Protein AF-A0A9N7Y7D2-F1 (afdb_monomer)

Secondary structure (DSSP, 8-state):
--------------------------------TT----EEPSSTT---EE-S---TTS----HHHHHHHHHHHHHHHHHHHHHHTT-S---------------------------HHHHHHHHHHHHHHH-HHHHHHHHHHHHHHHHHHHHHHHHT----

Radius of gyration: 38.46 Å; Cα contacts (8 Å, |Δi|>4): 40; chains: 1; bounding box: 63×84×122 Å

Solvent-accessible surface area (backbone atoms only — not comparable to full-atom values): 10953 Å² total; per-residue (Å²): 14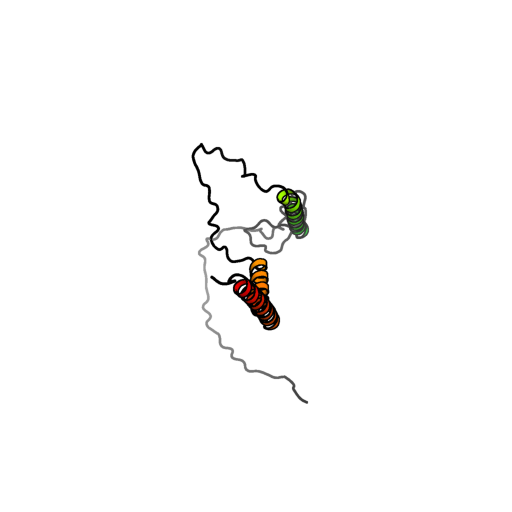1,86,86,85,90,86,92,79,92,86,89,84,88,85,85,87,85,89,79,88,82,86,84,85,87,88,81,80,87,72,84,65,88,70,78,76,57,59,47,51,23,75,49,90,95,48,86,56,62,43,63,70,94,62,68,85,92,56,88,49,62,44,71,66,58,49,50,47,54,52,51,50,52,51,52,46,52,54,50,49,48,65,63,52,75,76,51,86,83,73,81,80,89,82,73,97,75,80,90,83,83,89,79,94,71,91,80,68,82,64,89,62,80,72,50,74,68,54,49,52,51,50,50,52,53,52,49,50,69,66,30,67,67,50,43,52,52,54,51,51,54,49,51,54,52,52,52,54,50,51,56,53,59,62,68,72,64,74,77,133

Foldseek 3Di:
DDDDDDDDDDDDDDDDDDDDDDDDDDDPPPPPPDPCPFQFAPDPPGRDTHSPPDDPPDRDHDPVVVVVVVVVVVVVVVVCCVVVVPDPDDDPPDDDDDDDDDDDDPPDPDPDPDDPVRVVVVVVVVCCVPDPVNVVVVVVVVVVVVVVVVVVVVVPQDDD

Structure (mmCIF, N/CA/C/O backbone):
data_AF-A0A9N7Y7D2-F1
#
_entry.id   AF-A0A9N7Y7D2-F1
#
loop_
_atom_site.group_PDB
_atom_site.id
_atom_site.type_symbol
_atom_site.label_atom_id
_atom_site.label_alt_id
_atom_site.label_comp_id
_atom_site.label_asym_id
_atom_site.label_entity_id
_atom_site.label_seq_id
_atom_site.pdbx_PDB_ins_code
_atom_site.Cartn_x
_atom_site.Cartn_y
_atom_site.Cartn_z
_atom_site.occupancy
_atom_site.B_iso_or_equiv
_atom_site.auth_seq_id
_atom_site.auth_comp_id
_atom_site.auth_asym_id
_atom_site.auth_atom_id
_atom_site.pdbx_PDB_model_num
ATOM 1 N N . MET A 1 1 ? -9.596 -42.417 -19.873 1.00 46.28 1 MET A N 1
ATOM 2 C CA . MET A 1 1 ? -9.225 -43.278 -21.006 1.00 46.28 1 MET A CA 1
ATOM 3 C C . MET A 1 1 ? -10.391 -43.145 -21.967 1.00 46.28 1 MET A C 1
ATOM 5 O O . MET A 1 1 ? -11.446 -43.664 -21.639 1.00 46.28 1 MET A O 1
ATOM 9 N N . ASP A 1 2 ? -10.385 -42.270 -22.968 1.00 38.31 2 ASP A N 1
ATOM 10 C CA . ASP A 1 2 ? -9.293 -41.802 -23.835 1.00 38.31 2 ASP A CA 1
ATOM 11 C C . ASP A 1 2 ? -9.636 -40.430 -24.450 1.00 38.31 2 ASP A C 1
ATOM 13 O O . ASP A 1 2 ? -10.811 -40.103 -24.599 1.00 38.31 2 ASP A O 1
ATOM 17 N N . ASP A 1 3 ? -8.601 -39.680 -24.823 1.00 48.44 3 ASP A N 1
ATOM 18 C CA . ASP A 1 3 ? -8.616 -38.628 -25.849 1.00 48.44 3 ASP A CA 1
ATOM 19 C C . ASP A 1 3 ? -7.476 -38.983 -26.820 1.00 48.44 3 ASP A C 1
ATOM 21 O O . ASP A 1 3 ? -6.417 -39.411 -26.332 1.00 48.44 3 ASP A O 1
ATOM 25 N N . PRO A 1 4 ? -7.698 -38.958 -28.148 1.00 58.59 4 PRO A N 1
ATOM 26 C CA . PRO A 1 4 ? -6.741 -38.222 -28.984 1.00 58.59 4 PRO A CA 1
ATOM 27 C C . PRO A 1 4 ? -7.300 -37.568 -30.273 1.00 58.59 4 PRO A C 1
ATOM 29 O O . PRO A 1 4 ? -8.165 -38.110 -30.958 1.00 58.59 4 PRO A O 1
ATOM 32 N N . ASP A 1 5 ? -6.678 -36.424 -30.576 1.00 43.78 5 ASP A N 1
ATOM 33 C CA . ASP A 1 5 ? -6.444 -35.673 -31.825 1.00 43.78 5 ASP A CA 1
ATOM 34 C C . ASP A 1 5 ? -6.537 -36.380 -33.206 1.00 43.78 5 ASP A C 1
ATOM 36 O O . ASP A 1 5 ? -6.206 -37.555 -33.347 1.00 43.78 5 ASP A O 1
ATOM 40 N N . GLU A 1 6 ? -6.793 -35.526 -34.219 1.00 50.72 6 GLU A N 1
ATOM 41 C CA . GLU A 1 6 ? -6.206 -35.462 -35.585 1.00 50.72 6 GLU A CA 1
ATOM 42 C C . GLU A 1 6 ? -7.175 -35.569 -36.797 1.00 50.72 6 GLU A C 1
ATOM 44 O O . GLU A 1 6 ? -8.133 -36.325 -36.76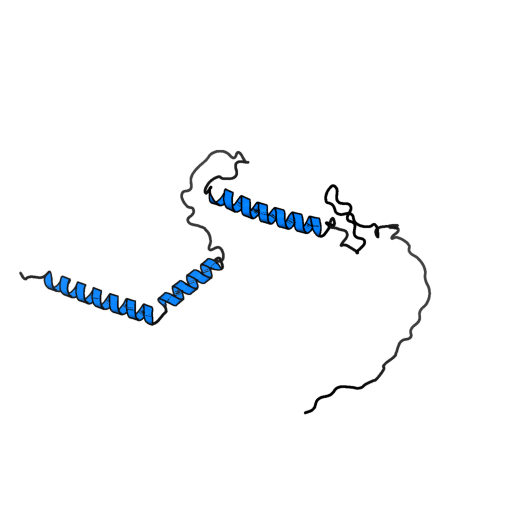9 1.00 50.72 6 GLU A O 1
ATOM 49 N N . GLU A 1 7 ? -6.848 -34.799 -37.858 1.00 43.88 7 GLU A N 1
ATOM 50 C CA . GLU A 1 7 ? -7.289 -34.829 -39.281 1.00 43.88 7 GLU A CA 1
ATOM 51 C C . GLU A 1 7 ? -8.599 -34.108 -39.714 1.00 43.88 7 GLU A C 1
ATOM 53 O O . GLU A 1 7 ? -9.612 -34.167 -39.034 1.00 43.88 7 GLU A O 1
ATOM 58 N N . SER A 1 8 ? -8.764 -33.450 -40.873 1.00 40.53 8 SER A N 1
ATOM 59 C CA . SER A 1 8 ? -7.927 -32.828 -41.919 1.00 40.53 8 SER A CA 1
ATOM 60 C C . SER A 1 8 ? -8.881 -32.230 -42.986 1.00 40.53 8 SER A C 1
ATOM 62 O O . SER A 1 8 ? -9.962 -32.768 -43.195 1.00 40.53 8 SER A O 1
ATOM 64 N N . ASP A 1 9 ? -8.407 -31.200 -43.705 1.00 44.78 9 ASP A N 1
ATOM 65 C CA . ASP A 1 9 ? -8.753 -30.815 -45.096 1.00 44.78 9 ASP A CA 1
ATOM 66 C C . ASP A 1 9 ? -10.119 -30.150 -45.395 1.00 44.78 9 ASP A C 1
ATOM 68 O O . ASP A 1 9 ? -11.149 -30.678 -45.007 1.00 44.78 9 ASP A O 1
ATOM 72 N N . MET A 1 10 ? -10.117 -28.986 -46.078 1.00 55.09 10 MET A N 1
ATOM 73 C CA . MET A 1 10 ? -10.786 -28.697 -47.373 1.00 55.09 10 MET A CA 1
ATOM 74 C C . MET A 1 10 ? -10.426 -27.270 -47.835 1.00 55.09 10 MET A C 1
ATOM 76 O O . MET A 1 10 ? -10.687 -26.271 -47.165 1.00 55.09 10 MET A O 1
ATOM 80 N N . LEU A 1 11 ? -9.812 -27.211 -49.010 1.00 50.00 11 LEU A N 1
ATOM 81 C CA . LEU A 1 11 ? -9.329 -26.048 -49.748 1.00 50.00 11 LEU A CA 1
ATOM 82 C C . LEU A 1 11 ? -10.479 -25.177 -50.299 1.00 50.00 11 LEU A C 1
ATOM 84 O O . LEU A 1 11 ? -11.439 -25.724 -50.833 1.00 50.00 11 LEU A O 1
ATOM 88 N N . ASP A 1 12 ? -10.324 -23.847 -50.313 1.00 40.66 12 ASP A N 1
ATOM 89 C CA . ASP A 1 12 ? -10.963 -23.008 -51.341 1.00 40.66 12 ASP A CA 1
ATOM 90 C C . ASP A 1 12 ? -9.962 -21.990 -51.899 1.00 40.66 12 ASP A C 1
ATOM 92 O O . ASP A 1 12 ? -9.616 -20.972 -51.297 1.00 40.66 12 ASP A O 1
ATOM 96 N N . THR A 1 13 ? -9.435 -22.349 -53.062 1.00 49.88 13 THR A N 1
ATOM 97 C CA . THR A 1 13 ? -8.627 -21.523 -53.947 1.00 49.88 13 THR A CA 1
ATOM 98 C C . THR A 1 13 ? -9.553 -20.817 -54.927 1.00 49.88 13 THR A C 1
ATOM 100 O O . THR A 1 13 ? -10.151 -21.481 -55.772 1.00 49.88 13 THR A O 1
ATOM 103 N N . SER A 1 14 ? -9.627 -19.487 -54.880 1.00 44.50 14 SER A N 1
ATOM 104 C CA . SER A 1 14 ? -10.158 -18.674 -55.981 1.00 44.50 14 SER A CA 1
ATOM 105 C C . SER A 1 14 ? -9.525 -17.276 -55.995 1.00 44.50 14 SER A C 1
ATOM 107 O O . SER A 1 14 ? -9.967 -16.380 -55.285 1.00 44.50 14 SER A O 1
ATOM 109 N N . ASP A 1 15 ? -8.519 -17.088 -56.853 1.00 50.81 15 ASP A N 1
ATOM 110 C CA . ASP A 1 15 ? -8.134 -15.805 -57.470 1.00 50.81 15 ASP A CA 1
ATOM 111 C C . ASP A 1 15 ? -7.982 -16.091 -58.976 1.00 50.81 15 ASP A C 1
ATOM 113 O O . ASP A 1 15 ? -7.455 -17.159 -59.319 1.00 50.81 15 ASP A O 1
ATOM 117 N N . PRO A 1 16 ? -8.543 -15.272 -59.890 1.00 55.44 16 PRO A N 1
ATOM 118 C CA . PRO A 1 16 ? -7.648 -14.449 -60.717 1.00 55.44 16 PRO A CA 1
ATOM 119 C C . PRO A 1 16 ? -8.319 -13.182 -61.291 1.00 55.44 16 PRO A C 1
ATOM 121 O O . PRO A 1 16 ? -9.206 -13.293 -62.143 1.00 55.44 16 PRO A O 1
ATOM 124 N N . ARG A 1 17 ? -7.825 -11.971 -60.993 1.00 48.56 17 ARG A N 1
ATOM 125 C CA . ARG A 1 17 ? -7.873 -10.871 -61.991 1.00 48.56 17 ARG A CA 1
ATOM 126 C C . ARG A 1 17 ? -6.571 -10.080 -62.039 1.00 48.56 17 ARG A C 1
ATOM 128 O O . ARG A 1 17 ? -6.389 -9.071 -61.369 1.00 48.56 17 ARG A O 1
ATOM 135 N N . ASP A 1 18 ? -5.720 -10.568 -62.931 1.00 43.28 18 ASP A N 1
ATOM 136 C CA . ASP A 1 18 ? -4.571 -9.902 -63.523 1.00 43.28 18 ASP A CA 1
ATOM 137 C C . ASP A 1 18 ? -5.006 -8.638 -64.292 1.00 43.28 18 ASP A C 1
ATOM 139 O O . ASP A 1 18 ? -5.941 -8.661 -65.101 1.00 43.28 18 ASP A O 1
ATOM 143 N N . GLY A 1 19 ? -4.330 -7.529 -64.011 1.00 44.56 19 GLY A N 1
ATOM 144 C CA . GLY A 1 19 ? -4.460 -6.248 -64.692 1.00 44.56 19 GLY A CA 1
ATOM 145 C C . GLY A 1 19 ? -3.101 -5.562 -64.681 1.00 44.56 19 GLY A C 1
ATOM 146 O O . GLY A 1 19 ? -2.812 -4.752 -63.806 1.00 44.56 19 GLY A O 1
ATOM 147 N N . ALA A 1 20 ? -2.248 -5.967 -65.616 1.00 40.22 20 ALA A N 1
ATOM 148 C CA . ALA A 1 20 ? -0.891 -5.477 -65.802 1.00 40.22 20 ALA A CA 1
ATOM 149 C C . ALA A 1 20 ? -0.791 -3.992 -66.238 1.00 40.22 20 ALA A C 1
ATOM 151 O O . ALA A 1 20 ? -1.631 -3.501 -66.989 1.00 40.22 20 ALA A O 1
ATOM 152 N N . ALA A 1 21 ? 0.354 -3.392 -65.857 1.00 40.47 21 ALA A N 1
ATOM 153 C CA . ALA A 1 21 ? 1.125 -2.295 -66.487 1.00 40.47 21 ALA A CA 1
ATOM 154 C C . ALA A 1 21 ? 1.078 -0.848 -65.900 1.00 40.47 21 ALA A C 1
ATOM 156 O O . ALA A 1 21 ? 0.174 -0.071 -66.182 1.00 40.47 21 ALA A O 1
ATOM 157 N N . SER A 1 22 ? 2.146 -0.534 -65.131 1.00 49.25 22 SER A N 1
AT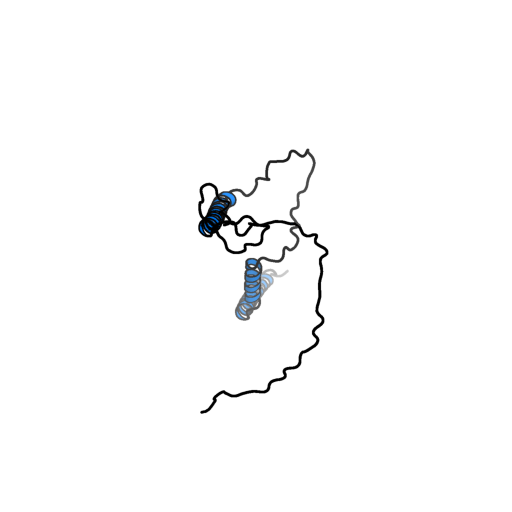OM 158 C CA . SER A 1 22 ? 3.021 0.680 -64.992 1.00 49.25 22 SER A CA 1
ATOM 159 C C . SER A 1 22 ? 2.861 1.870 -65.978 1.00 49.25 22 SER A C 1
ATOM 161 O O . SER A 1 22 ? 2.387 1.601 -67.081 1.00 49.25 22 SER A O 1
ATOM 163 N N . PRO A 1 23 ? 3.386 3.116 -65.735 1.00 49.84 23 PRO A N 1
ATOM 164 C CA . PRO A 1 23 ? 4.530 3.479 -64.857 1.00 49.84 23 PRO A CA 1
ATOM 165 C C . PRO A 1 23 ? 4.494 4.836 -64.081 1.00 49.84 23 PRO A C 1
ATOM 167 O O . PRO A 1 23 ? 3.717 5.731 -64.381 1.00 49.84 23 PRO A O 1
ATOM 170 N N . GLU A 1 24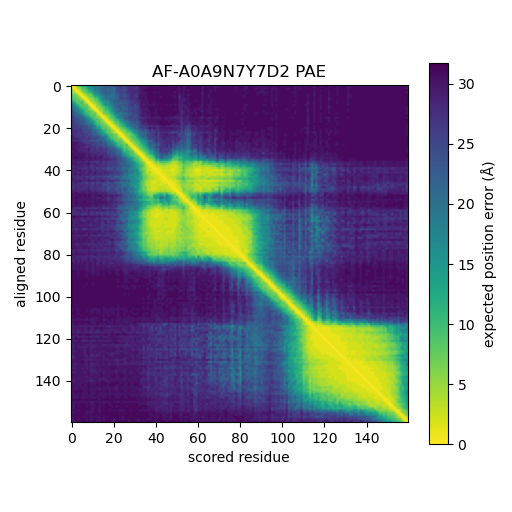 ? 5.403 4.946 -63.099 1.00 46.50 24 GLU A N 1
ATOM 171 C CA . GLU A 1 24 ? 6.118 6.145 -62.591 1.00 46.50 24 GLU A CA 1
ATOM 172 C C . GLU A 1 24 ? 5.385 7.496 -62.430 1.00 46.50 24 GLU A C 1
ATOM 174 O O . GLU A 1 24 ? 5.250 8.257 -63.377 1.00 46.50 24 GLU A O 1
ATOM 179 N N . GLU A 1 25 ? 5.133 7.882 -61.172 1.00 46.03 25 GLU A N 1
ATOM 180 C CA . GLU A 1 25 ? 5.380 9.252 -60.688 1.00 46.03 25 GLU A CA 1
ATOM 181 C C . GLU A 1 25 ? 6.317 9.122 -59.477 1.00 46.03 25 GLU A C 1
ATOM 183 O O . GLU A 1 25 ? 5.916 8.904 -58.331 1.00 46.03 25 GLU A O 1
ATOM 188 N N . LEU A 1 26 ? 7.605 9.141 -59.801 1.00 48.28 26 LEU A N 1
ATOM 189 C CA . LEU A 1 26 ? 8.735 9.286 -58.899 1.00 48.28 26 LEU A CA 1
ATOM 190 C C . LEU A 1 26 ? 8.607 10.607 -58.126 1.00 48.28 26 LEU A C 1
ATOM 192 O O . LEU A 1 26 ? 8.731 11.661 -58.741 1.00 48.28 26 LEU A O 1
ATOM 196 N N . ASN A 1 27 ? 8.410 10.567 -56.803 1.00 47.09 27 ASN A N 1
ATOM 197 C CA . ASN A 1 27 ? 8.979 11.566 -55.886 1.00 47.09 27 ASN A CA 1
ATOM 198 C C . ASN A 1 27 ? 8.874 11.128 -54.412 1.00 47.09 27 ASN A C 1
ATOM 200 O O . ASN A 1 27 ? 8.131 11.710 -53.627 1.00 47.09 27 ASN A O 1
ATOM 204 N N . ASP A 1 28 ? 9.655 10.123 -54.037 1.00 39.28 28 ASP A N 1
ATOM 205 C CA . ASP A 1 28 ? 10.291 10.098 -52.716 1.00 39.28 28 ASP A CA 1
ATOM 206 C C . ASP A 1 28 ? 11.737 9.659 -52.958 1.00 39.28 28 ASP A C 1
ATOM 208 O O . ASP A 1 28 ? 12.176 8.555 -52.642 1.00 39.28 28 ASP A O 1
ATOM 212 N N . GLU A 1 29 ? 12.469 10.544 -53.636 1.00 47.34 29 GLU A N 1
ATOM 213 C CA 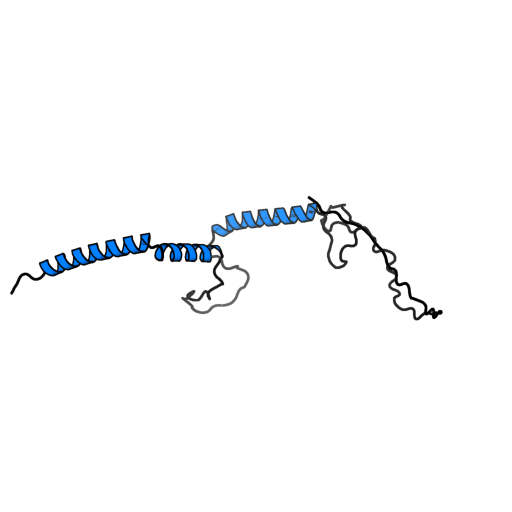. GLU A 1 29 ? 13.925 10.552 -53.613 1.00 47.34 29 GLU A CA 1
ATOM 214 C C . GLU A 1 29 ? 14.363 11.035 -52.220 1.00 47.34 29 GLU A C 1
ATOM 216 O O . GLU A 1 29 ? 14.876 12.135 -52.047 1.00 47.34 29 GLU A O 1
ATOM 221 N N . ASP A 1 30 ? 14.117 10.212 -51.197 1.00 39.78 30 ASP A N 1
ATOM 222 C CA . ASP A 1 30 ? 15.020 10.148 -50.054 1.00 39.78 30 ASP A CA 1
ATOM 223 C C . ASP A 1 30 ? 15.885 8.913 -50.272 1.00 39.78 30 ASP A C 1
ATOM 225 O O . ASP A 1 30 ? 15.625 7.797 -49.812 1.00 39.78 30 ASP A O 1
ATOM 229 N N . THR A 1 31 ? 16.922 9.138 -51.068 1.00 46.31 31 THR A N 1
ATOM 230 C CA . THR A 1 31 ? 18.139 8.347 -51.103 1.00 46.31 31 THR A CA 1
ATOM 231 C C . THR A 1 31 ? 18.738 8.320 -49.693 1.00 46.31 31 THR A C 1
ATOM 233 O O . THR A 1 31 ? 19.728 8.985 -49.408 1.00 46.31 31 THR A O 1
ATOM 236 N N . SER A 1 32 ? 18.158 7.537 -48.785 1.00 45.91 32 SER A N 1
ATOM 237 C CA . SER A 1 32 ? 18.862 7.046 -47.603 1.00 45.91 32 SER A CA 1
ATOM 238 C C . SER A 1 32 ? 19.301 5.611 -47.865 1.00 45.91 32 SER A C 1
ATOM 240 O O . SER A 1 32 ? 18.950 4.652 -47.172 1.00 45.91 32 SER A O 1
ATOM 242 N N . GLU A 1 33 ? 20.115 5.470 -48.912 1.00 46.78 33 GLU A N 1
ATOM 243 C CA . GLU A 1 33 ? 21.140 4.440 -48.971 1.00 46.78 33 GLU A CA 1
ATOM 244 C C . GLU A 1 33 ? 22.015 4.575 -47.710 1.00 46.78 33 GLU A C 1
ATOM 246 O O . GLU A 1 33 ? 23.001 5.305 -47.683 1.00 46.78 33 GLU A O 1
ATOM 251 N N . GLY A 1 34 ? 21.627 3.893 -46.629 1.00 49.56 34 GLY A N 1
ATOM 252 C CA . GLY A 1 34 ? 22.503 3.652 -45.483 1.00 49.56 34 GLY A CA 1
ATOM 253 C C . GLY A 1 34 ? 22.032 4.146 -44.114 1.00 49.56 34 GLY A C 1
ATOM 254 O O . GLY A 1 34 ? 22.767 4.869 -43.458 1.00 49.56 34 GLY A O 1
ATOM 255 N N . ASP A 1 35 ? 20.909 3.648 -43.586 1.00 53.75 35 ASP A N 1
ATOM 256 C CA . ASP A 1 35 ? 20.686 3.650 -42.120 1.00 53.75 35 ASP A CA 1
ATOM 257 C C . ASP A 1 35 ? 20.452 2.235 -41.553 1.00 53.75 35 ASP A C 1
ATOM 259 O O . ASP A 1 35 ? 19.803 2.035 -40.533 1.00 53.75 35 ASP A O 1
ATOM 263 N N . ASN A 1 36 ? 21.062 1.222 -42.182 1.00 53.88 36 ASN A N 1
ATOM 264 C CA . ASN A 1 36 ? 21.507 0.016 -41.461 1.00 53.88 36 ASN A CA 1
ATOM 265 C C . ASN A 1 36 ? 22.885 0.246 -40.809 1.00 53.88 36 ASN A C 1
ATOM 267 O O . ASN A 1 36 ? 23.625 -0.698 -40.524 1.00 53.88 36 ASN A O 1
ATOM 271 N N . ALA A 1 37 ? 23.256 1.511 -40.587 1.00 65.62 37 ALA A N 1
ATOM 272 C CA . ALA A 1 37 ? 24.463 1.851 -39.869 1.00 65.62 37 ALA A CA 1
ATOM 273 C C . ALA A 1 37 ? 24.346 1.323 -38.427 1.00 65.62 37 ALA A C 1
ATOM 275 O O . ALA A 1 37 ? 23.331 1.541 -37.754 1.00 65.62 37 ALA A O 1
ATOM 276 N N . PRO A 1 38 ? 25.361 0.601 -37.929 1.00 73.69 38 PRO A N 1
ATOM 277 C CA . PRO A 1 38 ? 25.347 0.085 -36.573 1.00 73.69 38 PRO A CA 1
ATOM 278 C C . PRO A 1 38 ? 25.263 1.263 -35.590 1.00 73.69 38 PRO A C 1
ATOM 280 O O . PRO A 1 38 ? 26.175 2.082 -35.493 1.00 73.69 38 PRO A O 1
ATOM 283 N N . LYS A 1 39 ? 24.158 1.367 -34.844 1.00 82.19 39 LYS A N 1
ATOM 284 C CA . LYS A 1 39 ? 23.954 2.440 -33.865 1.00 82.19 39 LYS A CA 1
ATOM 285 C C . LYS A 1 39 ? 24.932 2.267 -32.723 1.00 82.19 39 LYS A C 1
ATOM 287 O O . LYS A 1 39 ? 24.866 1.271 -32.006 1.00 82.19 39 LYS A O 1
ATOM 292 N N . GLN A 1 40 ? 25.806 3.242 -32.525 1.00 87.31 40 GLN A N 1
ATOM 293 C CA . GLN A 1 40 ? 26.734 3.244 -31.405 1.00 87.31 40 GLN A CA 1
ATOM 294 C C . GLN A 1 40 ? 26.039 3.666 -30.109 1.00 87.31 40 GLN A C 1
ATOM 296 O O . GLN A 1 40 ? 25.128 4.499 -30.097 1.00 87.31 40 GLN A O 1
ATOM 301 N N . CYS A 1 41 ? 26.468 3.073 -28.998 1.00 91.62 41 CYS A N 1
ATOM 302 C CA . CYS A 1 41 ? 26.036 3.473 -27.671 1.00 91.62 41 CYS A CA 1
ATOM 303 C C . CYS A 1 41 ? 26.360 4.955 -27.441 1.00 91.62 41 CYS A C 1
ATOM 305 O O . CYS A 1 41 ? 27.518 5.348 -27.504 1.00 91.62 41 CYS A O 1
ATOM 307 N N . THR A 1 42 ? 25.365 5.761 -27.070 1.00 91.00 42 THR A N 1
ATOM 308 C CA . THR A 1 42 ? 25.525 7.215 -26.834 1.00 91.00 42 THR A CA 1
ATOM 309 C C . THR A 1 42 ? 26.391 7.574 -25.611 1.00 91.00 42 THR A C 1
ATOM 311 O O . THR A 1 42 ? 26.506 8.740 -25.254 1.00 91.00 42 THR A O 1
ATOM 314 N N . TYR A 1 43 ? 26.956 6.589 -24.911 1.00 92.31 43 TYR A N 1
ATOM 315 C CA . TYR A 1 43 ? 27.819 6.833 -23.755 1.00 92.31 43 TYR A CA 1
ATOM 316 C C . TYR A 1 43 ? 29.258 7.078 -24.214 1.00 92.31 43 TYR A C 1
ATOM 318 O O . TYR A 1 43 ? 29.801 6.279 -24.978 1.00 92.31 43 TYR A O 1
ATOM 326 N N . ASP A 1 44 ? 29.874 8.137 -23.694 1.00 89.69 44 ASP A N 1
ATOM 327 C CA . ASP A 1 44 ? 31.229 8.551 -24.056 1.00 89.69 44 ASP A CA 1
ATOM 328 C C . ASP A 1 44 ? 32.271 7.457 -23.753 1.00 89.69 44 ASP A C 1
ATOM 330 O O . ASP A 1 44 ? 32.291 6.867 -22.668 1.00 89.69 44 ASP A O 1
ATOM 334 N N . GLY A 1 45 ? 33.090 7.118 -24.751 1.00 89.12 45 GLY A N 1
ATOM 335 C CA . GLY A 1 45 ? 34.064 6.023 -24.668 1.00 89.12 45 GLY A CA 1
ATOM 336 C C . GLY A 1 45 ? 33.482 4.605 -24.793 1.00 89.12 45 GLY A C 1
ATOM 337 O O . GLY A 1 45 ? 34.201 3.631 -24.567 1.00 89.12 45 GLY A O 1
ATOM 338 N N . CYS A 1 46 ? 32.199 4.439 -25.144 1.00 90.31 46 CYS A N 1
ATOM 339 C CA . CYS A 1 46 ? 31.619 3.126 -25.443 1.00 90.31 46 CYS A CA 1
ATOM 340 C C . CYS A 1 46 ? 31.689 2.799 -26.939 1.00 90.31 46 CYS A C 1
ATOM 342 O O . CYS A 1 46 ? 31.119 3.514 -27.760 1.00 90.31 46 CYS A O 1
ATOM 344 N N . THR A 1 47 ? 32.319 1.675 -27.281 1.00 89.38 47 THR A N 1
ATOM 345 C CA . THR A 1 47 ? 32.432 1.163 -28.658 1.00 89.38 47 THR A CA 1
ATOM 346 C C . THR A 1 47 ? 31.369 0.118 -29.009 1.00 89.38 47 THR A C 1
ATOM 348 O O . THR A 1 47 ? 31.410 -0.467 -30.086 1.00 89.38 47 THR A O 1
ATOM 351 N N . GLU A 1 48 ? 30.411 -0.143 -28.112 1.00 90.81 48 GLU A N 1
ATOM 352 C CA . GLU A 1 48 ? 29.319 -1.077 -28.391 1.00 90.81 48 GLU A CA 1
ATOM 353 C C . GLU A 1 48 ? 28.391 -0.480 -29.450 1.00 90.81 48 GLU A C 1
ATOM 355 O O . GLU A 1 48 ? 27.964 0.673 -29.333 1.00 90.81 48 GLU A O 1
ATOM 360 N N . THR A 1 49 ? 28.048 -1.282 -30.452 1.00 88.88 49 THR A N 1
ATOM 361 C CA . THR A 1 49 ? 27.138 -0.907 -31.530 1.00 88.88 49 THR A CA 1
ATOM 362 C C . THR A 1 49 ? 26.021 -1.943 -31.698 1.00 88.88 49 THR A C 1
ATOM 364 O O . THR A 1 49 ? 26.158 -3.097 -31.285 1.00 88.88 49 THR A O 1
ATOM 367 N N . THR A 1 50 ? 24.877 -1.547 -32.263 1.00 86.06 50 THR A N 1
ATOM 368 C CA . THR A 1 50 ? 23.782 -2.468 -32.595 1.00 86.06 50 THR A CA 1
ATOM 369 C C . THR A 1 50 ? 23.192 -2.175 -33.969 1.00 86.06 50 THR A C 1
ATOM 371 O O . THR A 1 50 ? 22.894 -1.031 -34.296 1.00 86.06 50 THR A O 1
ATOM 374 N N . THR A 1 51 ? 22.989 -3.222 -34.762 1.00 77.12 51 THR A N 1
ATOM 375 C CA . THR A 1 51 ? 22.381 -3.141 -36.102 1.00 77.12 51 THR A CA 1
ATOM 376 C C . THR A 1 51 ? 20.873 -3.419 -36.072 1.00 77.12 51 THR A C 1
ATOM 378 O O . THR A 1 51 ? 20.195 -3.272 -37.080 1.00 77.12 51 THR A O 1
ATOM 381 N N . GLN A 1 52 ? 20.303 -3.824 -34.927 1.00 72.00 52 GLN A N 1
ATOM 382 C CA . GLN A 1 52 ? 18.865 -4.099 -34.858 1.00 72.00 52 GLN A CA 1
ATOM 383 C C . GLN A 1 52 ? 18.059 -2.805 -34.983 1.00 72.00 52 GLN A C 1
ATOM 385 O O . GLN A 1 52 ? 18.356 -1.824 -34.298 1.00 72.00 52 GLN A O 1
ATOM 390 N N . VAL A 1 53 ? 17.028 -2.853 -35.837 1.00 62.72 53 VAL A N 1
ATOM 391 C CA . VAL A 1 53 ? 16.126 -1.762 -36.240 1.00 62.72 53 VAL A CA 1
ATOM 392 C C . VAL A 1 53 ? 15.491 -1.090 -35.018 1.00 62.72 53 VAL A C 1
ATOM 394 O O . VAL A 1 53 ? 14.381 -1.387 -34.578 1.00 62.72 53 VAL A O 1
ATOM 397 N N . ALA A 1 54 ? 16.241 -0.177 -34.412 1.00 61.00 54 ALA A N 1
ATOM 398 C CA . ALA A 1 54 ? 15.815 0.582 -33.257 1.00 61.00 54 ALA A CA 1
ATOM 399 C C . ALA A 1 54 ? 15.072 1.822 -33.745 1.00 61.00 54 ALA A C 1
ATOM 401 O O . ALA A 1 54 ? 15.631 2.626 -34.494 1.00 61.00 54 ALA A O 1
ATOM 402 N N . LYS A 1 55 ? 13.835 1.987 -33.258 1.00 63.75 55 LYS A N 1
ATOM 403 C CA . LYS A 1 55 ? 12.958 3.159 -33.425 1.00 63.75 55 LYS A CA 1
ATOM 404 C C . LYS A 1 55 ? 13.787 4.445 -33.584 1.00 63.75 55 LYS A C 1
ATOM 406 O O . LYS A 1 55 ? 14.397 4.893 -32.614 1.00 63.75 55 LYS A O 1
ATOM 411 N N . GLN A 1 56 ? 13.820 5.012 -34.796 1.00 64.94 56 GLN A N 1
ATOM 412 C CA . GLN A 1 56 ? 14.806 6.027 -35.214 1.00 64.94 56 GLN A CA 1
ATOM 413 C C . GLN A 1 56 ? 14.906 7.256 -34.297 1.00 64.94 56 GLN A C 1
ATOM 415 O O . GLN A 1 56 ? 15.958 7.871 -34.203 1.00 64.94 56 GLN A O 1
ATOM 420 N N . ARG A 1 57 ? 13.852 7.586 -33.547 1.00 68.25 57 ARG A N 1
ATOM 421 C CA . ARG A 1 57 ? 13.783 8.831 -32.768 1.00 68.25 57 ARG A CA 1
ATOM 422 C C . ARG A 1 57 ? 14.488 8.825 -31.403 1.00 68.25 57 ARG A C 1
ATOM 424 O O . ARG A 1 57 ? 14.393 9.824 -30.696 1.00 68.25 57 ARG A O 1
ATOM 431 N N . LYS A 1 58 ? 15.124 7.733 -30.959 1.00 78.44 58 LYS A N 1
ATOM 432 C CA . LYS A 1 58 ? 15.748 7.663 -29.617 1.00 78.44 58 LYS A CA 1
ATOM 433 C C . LYS A 1 58 ? 17.209 7.204 -29.701 1.00 78.44 58 LYS A C 1
ATOM 435 O O . LYS A 1 58 ? 17.440 6.140 -30.278 1.00 78.44 58 LYS A O 1
ATOM 440 N N . PRO A 1 59 ? 18.167 7.932 -29.087 1.00 83.94 59 PRO A N 1
ATOM 441 C CA . PRO A 1 59 ? 19.552 7.480 -28.982 1.00 83.94 59 PRO A CA 1
ATOM 442 C C . PRO A 1 59 ? 19.628 6.107 -28.311 1.00 83.94 59 PRO A C 1
ATOM 444 O O . PRO A 1 59 ? 18.974 5.860 -27.290 1.00 83.94 59 PRO A O 1
ATOM 447 N N . TRP A 1 60 ? 20.392 5.194 -28.906 1.00 87.56 60 TRP A N 1
ATOM 448 C CA . TRP A 1 60 ? 20.557 3.854 -28.365 1.00 87.56 60 TRP A CA 1
ATOM 449 C C . TRP A 1 60 ? 21.644 3.842 -27.291 1.00 87.56 60 TRP A C 1
ATOM 451 O O . TRP A 1 60 ? 22.749 4.339 -27.480 1.00 87.56 60 TRP A O 1
ATOM 461 N N . MET A 1 61 ? 21.336 3.219 -26.158 1.00 90.19 61 MET A N 1
ATOM 462 C CA . MET A 1 61 ? 22.324 2.905 -25.135 1.00 90.19 61 MET A CA 1
ATOM 463 C C . MET A 1 61 ? 22.432 1.402 -25.013 1.00 90.19 61 MET A C 1
ATOM 465 O O . MET A 1 61 ? 21.415 0.704 -24.901 1.00 90.19 61 MET A O 1
ATOM 469 N N . CYS A 1 62 ? 23.665 0.917 -24.954 1.00 91.94 62 CYS A N 1
ATOM 470 C CA . CYS A 1 62 ? 23.897 -0.490 -24.743 1.00 91.94 62 CYS A CA 1
ATOM 471 C C . CYS A 1 62 ? 23.364 -0.960 -23.388 1.00 91.94 62 CYS A C 1
ATOM 473 O O . CYS A 1 62 ? 23.175 -0.183 -22.443 1.00 91.94 62 CYS A O 1
ATOM 475 N N . LYS A 1 63 ? 23.139 -2.269 -23.266 1.00 92.50 63 LYS A N 1
ATOM 476 C CA . LYS A 1 63 ? 22.594 -2.871 -22.043 1.00 92.50 63 LYS A CA 1
ATOM 477 C C . LYS A 1 63 ? 23.457 -2.549 -20.819 1.00 92.50 63 LYS A C 1
ATOM 479 O O . LYS A 1 63 ? 22.908 -2.270 -19.753 1.00 92.50 63 LYS A O 1
ATOM 484 N N . LYS A 1 64 ? 24.786 -2.521 -20.972 1.00 94.19 64 LYS A N 1
ATOM 485 C CA . LYS A 1 64 ? 25.734 -2.184 -19.899 1.00 94.19 64 LYS A CA 1
ATOM 486 C C . LYS A 1 64 ? 25.527 -0.760 -19.383 1.00 94.19 64 LYS A C 1
ATOM 488 O O . LYS A 1 64 ? 25.340 -0.582 -18.180 1.00 94.19 64 LYS A O 1
ATOM 493 N N . HIS A 1 65 ? 25.494 0.241 -20.261 1.00 95.00 65 HIS A N 1
ATOM 494 C CA . HIS A 1 65 ? 25.320 1.641 -19.858 1.00 95.00 65 HIS A CA 1
ATOM 495 C C . HIS A 1 65 ? 23.913 1.956 -19.390 1.00 95.00 65 HIS A C 1
ATOM 497 O O . HIS A 1 65 ? 23.739 2.678 -18.407 1.00 95.00 65 HIS A O 1
ATOM 503 N N . ARG A 1 66 ? 22.913 1.327 -20.004 1.00 93.44 66 ARG A N 1
ATOM 504 C CA . ARG A 1 66 ? 21.543 1.424 -19.523 1.00 93.44 66 ARG A CA 1
ATOM 505 C C . ARG A 1 66 ? 21.426 0.880 -18.094 1.00 93.44 66 ARG A C 1
ATOM 507 O O . ARG A 1 66 ? 20.899 1.568 -17.223 1.00 93.44 66 ARG A O 1
ATOM 514 N N . ASN A 1 67 ? 22.004 -0.292 -17.816 1.00 95.25 67 ASN A N 1
ATOM 515 C CA . ASN A 1 67 ? 22.047 -0.880 -16.472 1.00 95.25 67 ASN A CA 1
ATOM 516 C C . ASN A 1 67 ? 22.885 -0.062 -15.480 1.00 95.25 67 ASN A C 1
ATOM 518 O O . ASN A 1 67 ? 22.483 0.068 -14.323 1.00 95.25 67 ASN A O 1
ATOM 522 N N . LYS A 1 68 ? 24.025 0.495 -15.910 1.00 94.81 68 LYS A N 1
ATOM 523 C CA . LYS A 1 68 ? 24.864 1.379 -15.087 1.00 94.81 68 LYS A CA 1
ATOM 524 C C . LYS A 1 68 ? 24.072 2.610 -14.657 1.00 94.81 68 LYS A C 1
ATOM 526 O O . LYS A 1 68 ? 23.918 2.833 -13.464 1.00 94.81 68 LYS A O 1
ATOM 531 N N . MET A 1 69 ? 23.469 3.319 -15.609 1.00 93.69 69 MET A N 1
ATOM 532 C CA . MET A 1 69 ? 22.618 4.475 -15.332 1.00 93.69 69 MET A CA 1
ATOM 533 C C . MET A 1 69 ? 21.477 4.119 -14.367 1.00 93.69 69 MET A C 1
ATOM 535 O O . MET A 1 69 ? 21.205 4.878 -13.438 1.00 93.69 69 MET A O 1
ATOM 539 N N . TYR A 1 70 ? 20.815 2.969 -14.544 1.00 94.88 70 TYR A N 1
ATOM 540 C CA . TYR A 1 70 ? 19.775 2.530 -13.607 1.00 94.88 70 TYR A CA 1
ATOM 541 C C . TYR A 1 70 ? 20.319 2.303 -12.191 1.00 94.88 70 TYR A C 1
ATOM 543 O O . TYR A 1 70 ? 19.729 2.794 -11.226 1.00 94.88 70 TYR A O 1
ATOM 551 N N . LYS A 1 71 ? 21.451 1.603 -12.053 1.00 95.94 71 LYS A N 1
ATOM 552 C CA . LYS A 1 71 ? 22.090 1.370 -10.749 1.00 95.94 71 LYS A CA 1
ATOM 553 C C . LYS A 1 71 ? 22.570 2.668 -10.104 1.00 95.94 71 LYS A C 1
ATOM 555 O O . LYS A 1 71 ? 22.369 2.836 -8.905 1.00 95.94 71 LYS A O 1
ATOM 560 N N . ASP A 1 72 ? 23.147 3.583 -10.873 1.00 95.31 72 ASP A N 1
ATOM 561 C CA . ASP A 1 72 ? 23.647 4.865 -10.377 1.00 95.31 72 ASP A CA 1
ATOM 562 C C . ASP A 1 72 ? 22.493 5.756 -9.915 1.00 95.31 72 ASP A C 1
ATOM 564 O O . ASP A 1 72 ? 22.559 6.312 -8.822 1.00 95.31 72 ASP A O 1
ATOM 568 N N . LYS A 1 73 ? 21.380 5.803 -10.663 1.00 93.94 73 LYS A N 1
ATOM 569 C CA . LYS A 1 73 ? 20.153 6.486 -10.219 1.00 93.94 73 LYS A CA 1
ATOM 570 C C . LYS A 1 73 ? 19.582 5.878 -8.942 1.00 93.94 73 LYS A C 1
ATOM 572 O O . LYS A 1 73 ? 19.163 6.619 -8.059 1.00 93.94 73 LYS A O 1
ATOM 577 N N . TYR A 1 74 ? 19.571 4.552 -8.817 1.00 95.06 74 TYR A N 1
ATOM 578 C CA . TYR A 1 74 ? 19.103 3.889 -7.599 1.00 95.06 74 TYR A CA 1
ATOM 579 C C . TYR A 1 74 ? 20.012 4.186 -6.400 1.00 95.06 74 TYR A C 1
ATOM 581 O O . TYR A 1 74 ? 19.523 4.566 -5.339 1.00 95.06 74 TYR A O 1
ATOM 589 N N . LYS A 1 75 ? 21.335 4.063 -6.573 1.00 95.19 75 LYS A N 1
ATOM 590 C CA . LYS A 1 75 ? 22.325 4.390 -5.538 1.00 95.19 75 LYS A CA 1
ATOM 591 C C . LYS A 1 75 ? 22.245 5.857 -5.132 1.00 95.19 75 LYS A C 1
ATOM 593 O O . LYS A 1 75 ? 22.224 6.134 -3.939 1.00 95.19 75 LYS A O 1
ATOM 598 N N . LYS A 1 76 ? 22.140 6.771 -6.101 1.00 93.69 76 LYS A N 1
ATOM 599 C CA . LYS A 1 76 ? 21.966 8.202 -5.853 1.00 93.69 76 LYS A CA 1
ATOM 600 C C . LYS A 1 76 ? 20.669 8.467 -5.099 1.00 93.69 76 LYS A C 1
ATOM 602 O O . LYS A 1 76 ? 20.733 9.044 -4.030 1.00 93.69 76 LYS A O 1
ATOM 607 N N . LYS A 1 77 ? 19.531 7.917 -5.538 1.00 92.81 77 LYS A N 1
ATOM 608 C CA . LYS A 1 77 ? 18.257 8.041 -4.810 1.00 92.81 77 LYS A CA 1
ATOM 609 C C . LYS A 1 77 ? 18.338 7.490 -3.384 1.00 92.81 77 LYS A C 1
ATOM 611 O O . LYS A 1 77 ? 17.770 8.080 -2.475 1.00 92.81 77 LYS A O 1
ATOM 616 N N . LYS A 1 78 ? 19.037 6.372 -3.173 1.00 91.38 78 LYS A N 1
ATOM 617 C CA . LYS A 1 78 ? 19.246 5.792 -1.840 1.00 91.38 78 LYS A CA 1
ATOM 618 C C . LYS A 1 78 ? 20.152 6.669 -0.962 1.00 91.38 78 LYS A C 1
ATOM 620 O O . LYS A 1 78 ? 19.868 6.827 0.218 1.00 91.38 78 LYS A O 1
ATOM 625 N N . SER A 1 79 ? 21.207 7.249 -1.533 1.00 88.69 79 SER A N 1
ATOM 626 C CA . SER A 1 79 ? 22.094 8.202 -0.853 1.00 88.69 79 SER A CA 1
ATOM 627 C C . SER A 1 79 ? 21.364 9.501 -0.520 1.00 88.69 79 SER A C 1
ATOM 629 O O . SER A 1 79 ? 21.379 9.937 0.623 1.00 88.69 79 SER A O 1
ATOM 631 N N . ASP A 1 80 ? 20.665 10.084 -1.491 1.00 86.31 80 ASP A N 1
ATOM 632 C CA . ASP A 1 80 ? 19.882 11.306 -1.324 1.00 86.31 80 ASP A CA 1
ATOM 633 C C . ASP A 1 80 ? 18.752 11.086 -0.313 1.00 86.31 80 ASP A C 1
ATOM 635 O O . ASP A 1 80 ? 18.479 11.971 0.480 1.00 86.31 80 ASP A O 1
ATOM 639 N N . GLN A 1 81 ? 18.145 9.895 -0.246 1.00 86.06 81 GLN A N 1
ATOM 640 C CA . GLN A 1 81 ? 17.196 9.553 0.817 1.00 86.06 81 GLN A CA 1
ATOM 641 C C . GLN A 1 81 ? 17.857 9.561 2.202 1.00 86.06 81 GLN A C 1
ATOM 643 O O . GLN A 1 81 ? 17.260 10.071 3.146 1.00 86.06 81 GLN A O 1
ATOM 648 N N . ALA A 1 82 ? 19.078 9.040 2.340 1.00 75.94 82 ALA A N 1
ATOM 649 C CA . ALA A 1 82 ? 19.801 9.077 3.610 1.00 75.94 82 ALA A CA 1
ATOM 650 C C . ALA A 1 82 ? 20.174 10.514 4.028 1.00 75.94 82 ALA A C 1
ATOM 652 O O . ALA A 1 82 ? 20.100 10.835 5.210 1.00 75.94 82 ALA A O 1
ATOM 653 N N . MET A 1 83 ? 20.497 11.392 3.070 1.00 68.25 83 MET A N 1
ATOM 654 C CA . MET A 1 83 ? 20.864 12.792 3.342 1.00 68.25 83 MET A CA 1
ATOM 655 C C . MET A 1 83 ? 19.647 13.732 3.456 1.00 68.25 83 MET A C 1
ATOM 657 O O . MET A 1 83 ? 19.695 14.721 4.179 1.00 68.25 83 MET A O 1
ATOM 661 N N . SER A 1 84 ? 18.536 13.417 2.784 1.00 59.84 84 SER A N 1
ATOM 662 C CA . SER A 1 84 ? 17.284 14.191 2.801 1.00 59.84 84 SER A CA 1
ATOM 663 C C . SER A 1 84 ? 16.376 13.829 3.976 1.00 59.84 84 SER A C 1
ATOM 665 O O . SER A 1 84 ? 15.493 14.612 4.309 1.00 59.84 84 SER A O 1
ATOM 667 N N . SER A 1 85 ? 16.591 12.685 4.637 1.00 58.12 85 SER A N 1
ATOM 668 C CA . SER A 1 85 ? 15.848 12.317 5.856 1.00 58.12 85 SER A CA 1
ATOM 669 C C . SER A 1 85 ? 16.313 13.089 7.105 1.00 58.12 85 SER A C 1
ATOM 671 O O . SER A 1 85 ? 15.756 12.885 8.179 1.00 58.12 85 SER A O 1
ATOM 673 N N . GLY A 1 86 ? 17.322 13.966 6.978 1.00 55.16 86 GLY A N 1
ATOM 674 C CA . GLY A 1 86 ? 17.857 14.809 8.057 1.00 55.16 86 GLY A CA 1
ATOM 675 C C . GLY A 1 86 ? 17.539 16.307 7.955 1.00 55.16 86 GLY A C 1
ATOM 676 O O . GLY A 1 86 ? 17.881 17.048 8.871 1.00 55.16 86 GLY A O 1
ATOM 677 N N . LYS A 1 87 ? 16.884 16.771 6.883 1.00 43.53 87 LYS A N 1
ATOM 678 C CA . LYS A 1 87 ? 16.422 18.161 6.743 1.00 43.53 87 LYS A CA 1
ATOM 679 C C . LYS A 1 87 ? 14.949 18.176 6.340 1.00 43.53 87 LYS A C 1
ATOM 681 O O . LYS A 1 87 ? 14.598 18.222 5.165 1.00 43.53 87 LYS A O 1
ATOM 686 N N . ILE A 1 88 ? 14.082 18.128 7.345 1.00 52.06 88 ILE A N 1
ATOM 687 C CA . ILE A 1 88 ? 12.851 18.915 7.286 1.00 52.06 88 ILE A CA 1
ATOM 688 C C . ILE A 1 88 ? 13.303 20.383 7.274 1.00 52.06 88 ILE A C 1
ATOM 690 O O . ILE A 1 88 ? 14.147 20.748 8.085 1.00 52.06 88 ILE A O 1
ATOM 694 N N . GLU A 1 89 ? 12.754 21.164 6.341 1.00 50.19 89 GLU A N 1
ATOM 695 C CA . GLU A 1 89 ? 12.998 22.601 6.117 1.00 50.19 89 GLU A CA 1
ATOM 696 C C . GLU A 1 89 ? 14.333 22.944 5.431 1.00 50.19 89 GLU A C 1
ATOM 698 O O . GLU A 1 89 ? 15.326 23.243 6.078 1.00 50.19 89 GLU A O 1
ATOM 703 N N . GLU A 1 90 ? 14.340 22.982 4.097 1.00 41.59 90 GLU A N 1
ATOM 704 C CA . GLU A 1 90 ? 14.937 24.116 3.379 1.00 41.59 90 GLU A CA 1
ATOM 705 C C . GLU A 1 90 ? 14.322 24.163 1.982 1.00 41.59 90 GLU A C 1
ATOM 707 O O . GLU A 1 90 ? 14.674 23.422 1.063 1.00 41.59 90 GLU A O 1
ATOM 712 N N . ASN A 1 91 ? 13.286 24.991 1.894 1.00 39.25 91 ASN A N 1
ATOM 713 C CA . ASN A 1 91 ? 12.849 25.668 0.690 1.00 39.25 91 ASN A CA 1
ATOM 714 C C . ASN A 1 91 ? 14.025 25.858 -0.280 1.00 39.25 91 ASN A C 1
ATOM 716 O O . ASN A 1 91 ? 15.011 26.493 0.070 1.00 39.25 91 ASN A O 1
ATOM 720 N N . SER A 1 92 ? 13.901 25.284 -1.475 1.00 39.19 92 SER A N 1
ATOM 721 C CA . SER A 1 92 ? 14.837 25.433 -2.585 1.00 39.19 92 SER A CA 1
ATOM 722 C C . SER A 1 92 ? 15.141 26.920 -2.818 1.00 39.19 92 SER A C 1
ATOM 724 O O . SER A 1 92 ? 14.370 27.622 -3.472 1.00 39.19 92 SER A O 1
ATOM 726 N N . GLU A 1 93 ? 16.257 27.404 -2.274 1.00 46.72 93 GLU A N 1
ATOM 727 C CA . GLU A 1 93 ? 16.827 28.721 -2.549 1.00 46.72 93 GLU A CA 1
ATOM 728 C C . GLU A 1 93 ? 17.321 28.769 -4.000 1.00 46.72 93 GLU A C 1
ATOM 730 O O . GLU A 1 93 ? 18.497 28.582 -4.281 1.00 46.72 93 GLU A O 1
ATOM 735 N N . GLU A 1 94 ? 16.412 29.022 -4.943 1.00 46.69 94 GLU A N 1
ATOM 736 C CA . GLU A 1 94 ? 16.752 29.706 -6.196 1.00 46.69 94 GLU A CA 1
ATOM 737 C C . GLU A 1 94 ? 15.523 30.420 -6.778 1.00 46.69 94 GLU A C 1
ATOM 739 O O . GLU A 1 94 ? 15.026 30.100 -7.857 1.00 46.69 94 GLU A O 1
ATOM 744 N N . ARG A 1 95 ? 14.990 31.410 -6.053 1.00 40.53 95 ARG A N 1
ATOM 745 C CA . ARG A 1 95 ? 14.314 32.549 -6.696 1.00 40.53 95 ARG A CA 1
ATOM 746 C C . ARG A 1 95 ? 14.118 33.707 -5.718 1.00 40.53 95 ARG A C 1
ATOM 748 O O . ARG A 1 95 ? 13.443 33.519 -4.708 1.00 40.53 95 ARG A O 1
ATOM 755 N N . PRO A 1 96 ? 14.617 34.922 -6.004 1.00 48.31 96 PRO A N 1
ATOM 756 C CA . PRO A 1 96 ? 14.308 36.072 -5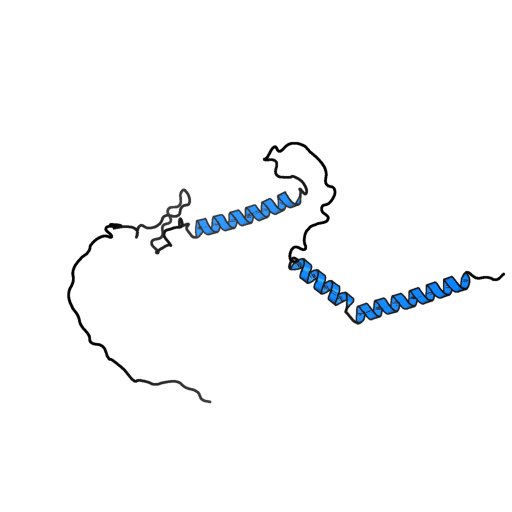.175 1.00 48.31 96 PRO A CA 1
ATOM 757 C C . PRO A 1 96 ? 12.912 36.575 -5.555 1.00 48.31 96 PRO A C 1
ATOM 759 O O . PRO A 1 96 ? 12.726 37.167 -6.617 1.00 48.31 96 PRO A O 1
ATOM 762 N N . VAL A 1 97 ? 11.913 36.342 -4.702 1.00 38.56 97 VAL A N 1
ATOM 763 C CA . VAL A 1 97 ? 10.621 37.031 -4.811 1.00 38.56 97 VAL A CA 1
ATOM 764 C C . VAL A 1 97 ? 10.275 37.642 -3.462 1.00 38.56 97 VAL A C 1
ATOM 766 O O . VAL A 1 97 ? 9.833 36.975 -2.536 1.00 38.56 97 VAL A O 1
ATOM 769 N N . SER A 1 98 ? 10.576 38.936 -3.390 1.00 45.22 98 SER A N 1
ATOM 770 C CA . SER A 1 98 ? 9.896 39.993 -2.645 1.00 45.22 98 SER A CA 1
ATOM 771 C C . SER A 1 98 ? 8.876 39.572 -1.577 1.00 45.22 98 SER A C 1
ATOM 773 O O . SER A 1 98 ? 7.798 39.074 -1.883 1.00 45.22 98 SER A O 1
ATOM 775 N N . VAL A 1 99 ? 9.218 39.923 -0.335 1.00 45.91 99 VAL A N 1
ATOM 776 C CA . VAL A 1 99 ? 8.379 40.530 0.717 1.00 45.91 99 VAL A CA 1
ATOM 777 C C . VAL A 1 99 ? 6.859 40.489 0.472 1.00 45.91 99 VAL A C 1
ATOM 779 O O . VAL A 1 99 ? 6.378 41.179 -0.423 1.00 45.91 99 VAL A O 1
ATOM 782 N N . ASN A 1 100 ? 6.108 39.761 1.315 1.00 41.38 100 ASN A N 1
ATOM 783 C CA . ASN A 1 100 ? 4.983 40.264 2.136 1.00 41.38 100 ASN A CA 1
ATOM 784 C C . ASN A 1 100 ? 4.045 39.123 2.624 1.00 41.38 100 ASN A C 1
ATOM 786 O O . ASN A 1 100 ? 3.544 38.336 1.832 1.00 41.38 100 ASN A O 1
ATOM 790 N N . LYS A 1 101 ? 3.745 39.144 3.932 1.00 48.59 101 LYS A N 1
ATOM 791 C CA . LYS A 1 101 ? 2.571 38.591 4.653 1.00 48.59 101 LYS A CA 1
ATOM 792 C C . LYS A 1 101 ? 2.198 37.094 4.586 1.00 48.59 101 LYS A C 1
ATOM 794 O O . LYS A 1 101 ? 1.669 36.586 3.612 1.00 48.59 101 LYS A O 1
ATOM 799 N N . GLN A 1 102 ? 2.239 36.516 5.794 1.00 51.19 102 GLN A N 1
ATOM 800 C CA . GLN A 1 102 ? 1.163 35.765 6.465 1.00 51.19 102 GLN A CA 1
ATOM 801 C C . GLN A 1 102 ? 0.516 34.587 5.724 1.00 51.19 102 GLN A C 1
ATOM 803 O O . GLN A 1 102 ? -0.377 34.795 4.911 1.00 51.19 102 GLN A O 1
ATOM 808 N N . ARG A 1 103 ? 0.743 33.365 6.234 1.00 45.78 103 ARG A N 1
ATOM 809 C CA . ARG A 1 103 ? -0.373 32.471 6.602 1.00 45.78 103 ARG A CA 1
ATOM 810 C C . ARG A 1 103 ? 0.079 31.338 7.529 1.00 45.78 103 ARG A C 1
ATOM 812 O O . ARG A 1 103 ? 0.682 30.366 7.095 1.00 45.78 103 ARG A O 1
ATOM 819 N N . LEU A 1 104 ? -0.287 31.440 8.805 1.00 52.28 104 LEU A N 1
ATOM 820 C CA . LEU A 1 104 ? -0.533 30.262 9.636 1.00 52.28 104 LEU A CA 1
ATOM 821 C C . LEU A 1 104 ? -1.650 29.457 8.954 1.00 52.28 104 LEU A C 1
ATOM 823 O O . LEU A 1 104 ? -2.737 29.993 8.738 1.00 52.28 104 LEU A O 1
ATOM 827 N N . GLY A 1 105 ? -1.384 28.204 8.583 1.00 44.72 105 GLY A N 1
ATOM 828 C CA . GLY A 1 105 ? -2.421 27.288 8.106 1.00 44.72 105 GLY A CA 1
ATOM 829 C C . GLY A 1 105 ? -2.007 26.403 6.937 1.00 44.72 105 GLY A C 1
ATOM 830 O O . GLY A 1 105 ? -2.555 26.541 5.846 1.00 44.72 105 GLY A O 1
ATOM 831 N N . ALA A 1 106 ? -1.153 25.412 7.197 1.00 48.34 106 ALA A N 1
ATOM 832 C CA . ALA A 1 106 ? -1.184 24.150 6.458 1.00 48.34 106 ALA A CA 1
ATOM 833 C C . ALA A 1 106 ? -2.281 23.234 7.049 1.00 48.34 106 ALA A C 1
ATOM 835 O O . ALA A 1 106 ? -2.039 22.093 7.415 1.00 48.34 106 ALA A O 1
ATOM 836 N N . MET A 1 107 ? -3.501 23.761 7.197 1.00 49.66 107 MET A N 1
ATOM 837 C CA . MET A 1 107 ? -4.705 22.973 7.480 1.00 49.66 107 MET A CA 1
ATOM 838 C C . MET A 1 107 ? -5.438 22.833 6.152 1.00 49.66 107 MET A C 1
ATOM 840 O O . MET A 1 107 ? -6.373 23.578 5.865 1.00 49.66 107 MET A O 1
ATOM 844 N N . GLY A 1 108 ? -4.914 21.999 5.260 1.00 52.59 108 GLY A N 1
ATOM 845 C CA . GLY A 1 108 ? -5.446 21.952 3.903 1.00 52.59 108 GLY A CA 1
ATOM 846 C C . GLY A 1 108 ? -4.713 21.041 2.939 1.00 52.59 108 GLY A C 1
ATOM 847 O O . GLY A 1 108 ? -4.830 21.265 1.736 1.00 52.59 108 GLY A O 1
ATOM 848 N N . ASP A 1 109 ? -3.992 20.025 3.425 1.00 51.75 109 ASP A N 1
ATOM 849 C CA . ASP A 1 109 ? -3.650 18.913 2.544 1.00 51.75 109 ASP A CA 1
ATOM 850 C C . ASP A 1 109 ? -4.971 18.211 2.206 1.00 51.75 109 ASP A C 1
ATOM 852 O O . ASP A 1 109 ? -5.550 17.460 2.993 1.00 51.75 109 ASP A O 1
ATOM 856 N N . ARG A 1 110 ? -5.535 18.617 1.063 1.00 59.91 110 ARG A N 1
ATOM 857 C CA . ARG A 1 110 ? -6.584 17.927 0.306 1.00 59.91 110 ARG A CA 1
ATOM 858 C C . ARG A 1 110 ? -6.390 16.426 0.501 1.00 59.91 110 ARG A C 1
ATOM 860 O O . ARG A 1 110 ? -5.236 16.034 0.408 1.00 59.91 110 ARG A O 1
ATOM 867 N N . PRO A 1 111 ? -7.433 15.590 0.703 1.00 54.41 111 PRO A N 1
ATOM 868 C CA . PRO A 1 111 ? -7.233 14.157 0.883 1.00 54.41 111 PRO A CA 1
ATOM 869 C C . PRO A 1 111 ? -6.577 13.596 -0.378 1.00 54.41 111 PRO A C 1
ATOM 871 O O . PRO A 1 111 ? -7.235 13.239 -1.361 1.00 54.41 111 PRO A O 1
ATOM 874 N N . ALA A 1 112 ? -5.248 13.596 -0.370 1.00 71.25 112 ALA A N 1
ATOM 875 C CA . ALA A 1 112 ? -4.430 12.903 -1.314 1.00 71.25 112 ALA A CA 1
ATOM 876 C C . ALA A 1 112 ? -4.842 11.457 -1.130 1.00 71.25 112 ALA A C 1
ATOM 878 O O . ALA A 1 112 ? -5.023 10.972 -0.011 1.00 71.25 112 ALA A O 1
ATOM 879 N N . ARG A 1 113 ? -5.118 10.806 -2.254 1.00 78.75 113 ARG A N 1
ATOM 880 C CA . ARG A 1 113 ? -5.580 9.428 -2.275 1.00 78.75 113 ARG A CA 1
ATOM 881 C C . ARG A 1 113 ? -4.694 8.627 -1.308 1.00 78.75 113 ARG A C 1
ATOM 883 O O . ARG A 1 113 ? -3.476 8.650 -1.501 1.00 78.75 113 ARG A O 1
ATOM 890 N N . PRO A 1 114 ? -5.267 8.003 -0.263 1.00 80.25 114 PRO A N 1
ATOM 891 C CA . PRO A 1 114 ? -4.480 7.522 0.861 1.00 80.25 114 PRO A CA 1
ATOM 892 C C . PRO A 1 114 ? -3.440 6.535 0.355 1.00 80.25 114 PRO A C 1
ATOM 894 O O . PRO A 1 114 ? -3.745 5.681 -0.488 1.00 80.25 114 PRO A O 1
ATOM 897 N N . SER A 1 115 ? -2.212 6.668 0.852 1.00 93.12 115 SER A N 1
ATOM 898 C CA . SER A 1 115 ? -1.131 5.732 0.550 1.00 93.12 115 SER A CA 1
ATOM 899 C C . SER A 1 115 ? -1.573 4.302 0.865 1.00 93.12 115 SER A C 1
ATOM 901 O O . SER A 1 115 ? -2.370 4.080 1.775 1.00 93.12 115 SER A O 1
ATOM 903 N N . LEU A 1 116 ? -1.024 3.309 0.162 1.00 95.06 116 LEU A N 1
ATOM 904 C CA . LEU A 1 116 ? -1.284 1.899 0.464 1.00 95.06 116 LEU A CA 1
ATOM 905 C C . LEU A 1 116 ? -1.027 1.575 1.948 1.00 95.06 116 LEU A C 1
ATOM 907 O O . LEU A 1 116 ? -1.794 0.839 2.561 1.00 95.06 116 LEU A O 1
ATOM 911 N N . ILE A 1 117 ? 0.012 2.173 2.543 1.00 96.00 117 ILE A N 1
ATOM 912 C CA . ILE A 1 117 ? 0.327 2.007 3.970 1.00 96.00 117 ILE A CA 1
ATOM 913 C C . ILE A 1 117 ? -0.820 2.539 4.830 1.00 96.00 117 ILE A C 1
ATOM 915 O O . ILE A 1 117 ? -1.287 1.858 5.738 1.00 96.00 117 ILE A O 1
ATOM 919 N N . GLU A 1 118 ? -1.314 3.732 4.517 1.00 95.12 118 GLU A N 1
ATOM 920 C CA . GLU A 1 118 ? -2.404 4.367 5.252 1.00 95.12 118 GLU A CA 1
ATOM 921 C C . GLU A 1 118 ? -3.713 3.583 5.115 1.00 95.12 118 GLU A C 1
ATOM 923 O O . GLU A 1 118 ? -4.435 3.395 6.093 1.00 95.12 118 GLU A O 1
ATOM 928 N N . GLN A 1 119 ? -3.986 3.042 3.927 1.00 96.62 119 GLN A N 1
ATOM 929 C CA . GLN A 1 119 ? -5.127 2.158 3.699 1.00 96.62 119 GLN A CA 1
ATOM 930 C C . GLN A 1 119 ? -5.046 0.899 4.569 1.00 96.62 119 GLN A C 1
ATOM 932 O O . GLN A 1 119 ? -6.028 0.551 5.225 1.00 96.62 119 GLN A O 1
ATOM 937 N N . VAL A 1 120 ? -3.885 0.239 4.622 1.00 97.81 120 VAL A N 1
ATOM 938 C CA . VAL A 1 120 ? -3.693 -0.971 5.438 1.00 97.81 120 VAL A CA 1
ATOM 939 C C . VAL A 1 120 ? -3.809 -0.652 6.927 1.00 97.81 120 VAL A C 1
ATOM 941 O O . VAL A 1 120 ? -4.480 -1.383 7.657 1.00 97.81 120 VAL A O 1
ATOM 944 N N . LEU A 1 121 ? -3.218 0.452 7.387 1.00 97.81 121 LEU A N 1
ATOM 945 C CA . LEU A 1 121 ? -3.327 0.885 8.781 1.00 97.81 121 LEU A CA 1
ATOM 946 C C . LEU A 1 121 ? -4.779 1.188 9.160 1.00 97.81 121 LEU A C 1
ATOM 948 O O . LEU A 1 121 ? -5.260 0.703 10.186 1.00 97.81 121 LEU A O 1
ATOM 952 N N . ASN A 1 122 ? -5.507 1.917 8.313 1.00 96.62 122 ASN A N 1
ATOM 953 C CA . ASN A 1 122 ? -6.919 2.209 8.540 1.00 96.62 122 ASN A CA 1
ATOM 954 C C . ASN A 1 122 ? -7.774 0.938 8.514 1.00 96.62 122 ASN A C 1
ATOM 956 O O . ASN A 1 122 ? -8.635 0.766 9.378 1.00 96.62 122 ASN A O 1
ATOM 960 N N . GLN A 1 123 ? -7.508 0.005 7.598 1.00 97.81 123 GLN A N 1
ATOM 961 C CA . GLN A 1 123 ? -8.188 -1.288 7.569 1.00 97.81 123 GLN A CA 1
ATOM 962 C C . GLN A 1 123 ? -7.942 -2.075 8.861 1.00 97.81 123 GLN A C 1
ATOM 964 O O . GLN A 1 123 ? -8.899 -2.568 9.458 1.00 97.81 123 GLN A O 1
ATOM 969 N N . LYS A 1 124 ? -6.690 -2.171 9.329 1.00 98.06 124 LYS A N 1
ATOM 970 C CA . LYS A 1 124 ? -6.339 -2.868 10.577 1.00 98.06 124 LYS A CA 1
ATOM 971 C C . LYS A 1 124 ? -6.982 -2.202 11.791 1.00 98.06 124 LYS A C 1
ATOM 973 O O . LYS A 1 124 ? -7.561 -2.904 12.614 1.00 98.06 124 LYS A O 1
ATOM 978 N N . ARG A 1 125 ? -6.967 -0.867 11.863 1.00 97.69 125 ARG A N 1
ATOM 979 C CA . ARG A 1 125 ? -7.629 -0.093 12.925 1.00 97.69 125 ARG A CA 1
ATOM 980 C C . ARG A 1 125 ? -9.132 -0.359 12.967 1.00 97.69 125 ARG A C 1
ATOM 982 O O . ARG A 1 125 ? -9.674 -0.650 14.029 1.00 97.69 125 ARG A O 1
ATOM 989 N N . LEU A 1 126 ? -9.806 -0.271 11.821 1.00 97.19 126 LEU A N 1
ATOM 990 C CA . LEU A 1 126 ? -11.243 -0.525 11.737 1.00 97.19 126 LEU A CA 1
ATOM 991 C C . LEU A 1 126 ? -11.579 -1.991 12.030 1.00 97.19 126 LEU A C 1
ATOM 993 O O . LEU A 1 126 ? -12.584 -2.257 12.679 1.00 97.19 126 LEU A O 1
ATOM 997 N N . SER A 1 127 ? -10.741 -2.932 11.587 1.00 97.75 127 SER A N 1
ATOM 998 C CA . SER A 1 127 ? -10.913 -4.362 11.876 1.00 97.75 127 SER A CA 1
ATOM 999 C C . SER A 1 127 ? -10.769 -4.649 13.368 1.00 97.75 127 SER A C 1
ATOM 1001 O O .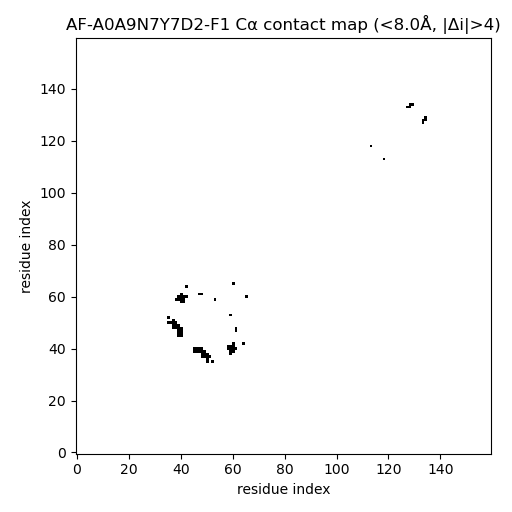 SER A 1 127 ? -11.576 -5.386 13.920 1.00 97.75 127 SER A O 1
ATOM 1003 N N . LEU A 1 128 ? -9.797 -4.018 14.035 1.00 97.75 128 LEU A N 1
ATOM 1004 C CA . LEU A 1 128 ? -9.606 -4.130 15.479 1.00 97.75 128 LEU A CA 1
ATOM 1005 C C . LEU A 1 128 ? -10.842 -3.631 16.239 1.00 97.75 128 LEU A C 1
ATOM 1007 O O . LEU A 1 128 ? -11.370 -4.347 17.077 1.00 97.75 128 LEU A O 1
ATOM 1011 N N . LEU A 1 129 ? -11.346 -2.439 15.906 1.00 96.44 129 LEU A N 1
ATOM 1012 C CA . LEU A 1 129 ? -12.511 -1.851 16.585 1.00 96.44 129 LEU A CA 1
ATOM 1013 C C . LEU A 1 129 ? -13.838 -2.563 16.283 1.00 96.44 129 LEU A C 1
ATOM 1015 O O . LEU A 1 129 ? -14.796 -2.398 17.031 1.00 96.44 129 LEU A O 1
ATOM 1019 N N . ARG A 1 130 ? -13.909 -3.332 15.193 1.00 97.00 130 ARG A N 1
ATOM 1020 C CA . ARG A 1 130 ? -15.070 -4.168 14.8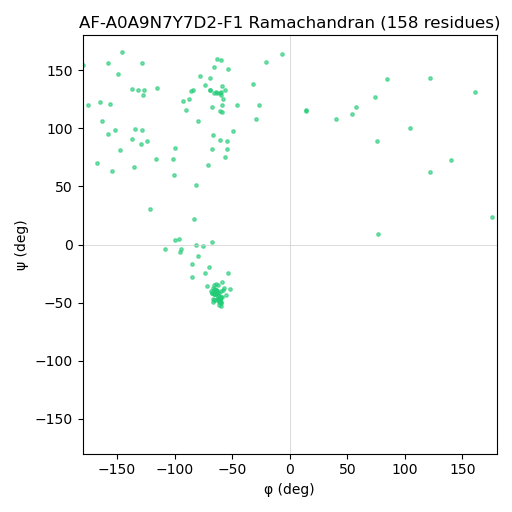49 1.00 97.00 130 ARG A CA 1
ATOM 1021 C C . ARG A 1 130 ? -14.935 -5.611 15.335 1.00 97.00 130 ARG A C 1
ATOM 1023 O O . ARG A 1 130 ? -15.872 -6.382 15.151 1.00 97.00 130 ARG A O 1
ATOM 1030 N N . SER A 1 131 ? -13.796 -5.988 15.920 1.00 98.12 131 SER A N 1
ATOM 1031 C CA . SER A 1 131 ? -13.602 -7.334 16.453 1.00 98.12 131 SER A CA 1
ATOM 1032 C C . SER A 1 131 ? -14.542 -7.561 17.642 1.00 98.12 131 SER A C 1
ATOM 1034 O O . SER A 1 131 ? -14.554 -6.730 18.557 1.00 98.12 131 SER A O 1
ATOM 1036 N N . PRO A 1 132 ? -15.297 -8.674 17.680 1.00 98.12 132 PRO A N 1
ATOM 1037 C CA . PRO A 1 132 ? -16.180 -8.982 18.804 1.00 98.12 132 PRO A CA 1
ATOM 1038 C C . PRO A 1 132 ? -15.416 -9.073 20.131 1.00 98.12 132 PRO A C 1
ATOM 1040 O O . PRO A 1 132 ? -15.941 -8.678 21.167 1.00 98.12 132 PRO A O 1
ATOM 1043 N N . GLU A 1 133 ? -14.158 -9.517 20.099 1.00 98.06 133 GLU A N 1
ATOM 1044 C CA . GLU A 1 133 ? -13.288 -9.622 21.276 1.00 98.06 133 GLU A CA 1
ATOM 1045 C C . GLU A 1 133 ? -12.974 -8.242 21.863 1.00 98.06 133 GLU A C 1
ATOM 1047 O O . GLU A 1 133 ? -13.119 -8.011 23.062 1.00 98.06 133 GLU A O 1
ATOM 1052 N N . VAL A 1 134 ? -12.587 -7.299 21.000 1.00 98.25 134 VAL A N 1
ATOM 1053 C CA . VAL A 1 134 ? -12.258 -5.926 21.399 1.00 98.25 134 VAL A CA 1
ATOM 1054 C C . VAL A 1 134 ? -13.508 -5.200 21.877 1.00 98.25 134 VAL A C 1
ATOM 1056 O O . VAL A 1 134 ? -13.459 -4.505 22.889 1.00 98.25 134 VAL A O 1
ATOM 1059 N N . ILE A 1 135 ? -14.635 -5.382 21.186 1.00 97.94 135 ILE A N 1
ATOM 1060 C CA . ILE A 1 135 ? -15.918 -4.803 21.593 1.00 97.94 135 ILE A CA 1
ATOM 1061 C C . ILE A 1 135 ? -16.323 -5.334 22.971 1.00 97.94 135 ILE A C 1
ATOM 1063 O O . ILE A 1 135 ? -16.643 -4.536 23.849 1.00 97.94 135 I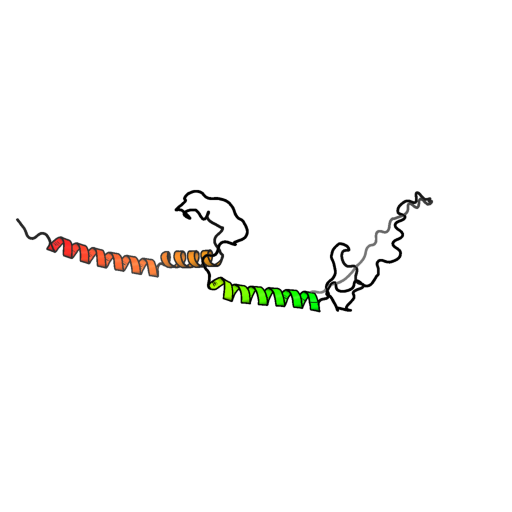LE A O 1
ATOM 1067 N N . GLY A 1 136 ? -16.261 -6.652 23.185 1.00 98.06 136 GLY A N 1
ATOM 1068 C CA . GLY A 1 136 ? -16.589 -7.271 24.469 1.00 98.06 136 GLY A CA 1
ATOM 1069 C C . GLY A 1 136 ? -15.697 -6.765 25.602 1.00 98.06 136 GLY A C 1
ATOM 1070 O O . GLY A 1 136 ? -16.199 -6.368 26.653 1.00 98.06 136 GLY A O 1
ATOM 1071 N N . PHE A 1 137 ? -14.386 -6.683 25.362 1.00 98.19 137 PHE A N 1
ATOM 1072 C CA . PHE A 1 137 ? -13.436 -6.122 26.320 1.00 98.19 137 PHE A CA 1
ATOM 1073 C C . PHE A 1 137 ? -13.753 -4.658 26.665 1.00 98.19 137 PHE A C 1
ATOM 1075 O O . PHE A 1 137 ? -13.843 -4.296 27.839 1.00 98.19 137 PHE A O 1
ATOM 1082 N N . LEU A 1 138 ? -13.970 -3.803 25.660 1.00 97.38 138 LEU A N 1
ATOM 1083 C CA . LEU A 1 138 ? -14.290 -2.389 25.881 1.00 97.38 138 LEU A CA 1
ATOM 1084 C C . LEU A 1 138 ? -15.629 -2.209 26.607 1.00 97.38 138 LEU A C 1
ATOM 1086 O O . LEU A 1 138 ? -15.741 -1.355 27.488 1.00 97.38 138 LEU A O 1
ATOM 1090 N N . GLN A 1 139 ? -16.630 -3.026 26.276 1.00 97.12 139 GLN A N 1
ATOM 1091 C CA . GLN A 1 139 ? -17.929 -3.010 26.942 1.00 97.12 139 GLN A CA 1
ATOM 1092 C C . GLN A 1 139 ? -17.810 -3.429 28.414 1.00 97.12 139 GLN A C 1
ATOM 1094 O O . GLN A 1 139 ? -18.384 -2.768 29.282 1.00 97.12 139 GLN A O 1
ATOM 1099 N N . GLN A 1 140 ? -17.027 -4.469 28.712 1.00 97.56 140 GLN A N 1
ATOM 1100 C CA . GLN A 1 140 ? -16.751 -4.901 30.084 1.00 97.56 140 GLN A CA 1
ATOM 1101 C C . GLN A 1 140 ? -16.065 -3.791 30.891 1.00 97.56 140 GLN A C 1
ATOM 1103 O O . GLN A 1 140 ? -16.512 -3.456 31.990 1.00 97.56 140 GLN A O 1
ATOM 1108 N N . GLN A 1 141 ? -15.031 -3.159 30.327 1.00 97.00 141 GLN A N 1
ATOM 1109 C CA . GLN A 1 141 ? -14.343 -2.040 30.977 1.00 97.00 141 GLN A CA 1
ATOM 1110 C C . GLN A 1 141 ? -15.292 -0.864 31.245 1.00 97.00 141 GLN A C 1
ATOM 1112 O O . GLN A 1 141 ? -15.250 -0.267 32.322 1.00 97.00 141 GLN A O 1
ATOM 1117 N N . GLN A 1 142 ? -16.192 -0.553 30.309 1.00 96.25 142 GLN A N 1
ATOM 1118 C CA . GLN A 1 142 ? -17.178 0.510 30.498 1.00 96.25 142 GLN A CA 1
ATOM 1119 C C . GLN A 1 142 ? -18.172 0.194 31.628 1.00 96.25 142 GLN A C 1
ATOM 1121 O O . GLN A 1 142 ? -18.486 1.086 32.416 1.00 96.25 142 GLN A O 1
ATOM 1126 N N . GLN A 1 143 ? -18.635 -1.053 31.756 1.00 96.19 143 GLN A N 1
ATOM 1127 C CA . GLN A 1 143 ? -19.527 -1.465 32.852 1.00 96.19 143 GLN A CA 1
ATOM 1128 C C . GLN A 1 143 ? -18.849 -1.352 34.224 1.00 96.19 143 GLN A C 1
ATOM 1130 O O . GLN A 1 143 ? -19.461 -0.869 35.182 1.00 96.19 143 GLN A O 1
ATOM 1135 N N . LEU A 1 144 ? -17.575 -1.744 34.317 1.00 96.12 144 LEU A N 1
ATOM 1136 C CA . LEU A 1 144 ? -16.794 -1.625 35.551 1.00 96.12 144 LEU A CA 1
ATOM 1137 C C . LEU A 1 144 ? -16.631 -0.160 35.973 1.00 96.12 144 LEU A C 1
ATOM 1139 O O . LEU A 1 144 ? -16.898 0.185 37.126 1.00 96.12 144 LEU A O 1
ATOM 1143 N N . LEU A 1 145 ? -16.274 0.717 35.030 1.00 95.12 145 LEU A N 1
ATOM 1144 C CA . LEU A 1 145 ? -16.150 2.156 35.284 1.00 95.12 145 LEU A CA 1
ATOM 1145 C C . LEU A 1 145 ? -17.494 2.794 35.658 1.00 95.12 145 LEU A C 1
ATOM 1147 O O . LEU A 1 145 ? -17.557 3.602 36.583 1.00 95.12 145 LEU A O 1
ATOM 1151 N N . ALA A 1 146 ? -18.581 2.414 34.984 1.00 94.50 146 ALA A N 1
ATOM 1152 C CA . ALA A 1 146 ? -19.920 2.912 35.294 1.00 94.50 146 ALA A CA 1
ATOM 1153 C C . ALA A 1 146 ? -20.368 2.513 36.709 1.00 94.50 146 ALA A C 1
ATOM 1155 O O . ALA A 1 146 ? -20.955 3.327 37.424 1.00 94.50 146 ALA A O 1
ATOM 1156 N N . THR A 1 147 ? -20.053 1.285 37.128 1.00 91.56 147 THR A N 1
ATOM 1157 C CA . THR A 1 147 ? -20.353 0.789 38.478 1.00 91.56 147 THR A CA 1
ATOM 1158 C C . THR A 1 147 ? -19.537 1.544 39.524 1.00 91.56 147 THR A C 1
ATOM 1160 O O . THR A 1 147 ? -20.107 2.045 40.490 1.00 91.56 147 THR A O 1
ATOM 1163 N N . GLN A 1 148 ? -18.230 1.714 39.301 1.00 89.44 148 GLN A N 1
ATOM 1164 C CA . GLN A 1 148 ? -17.362 2.476 40.203 1.00 89.44 148 GLN A CA 1
ATOM 1165 C C . GLN A 1 148 ? -17.834 3.931 40.362 1.00 89.44 148 GLN A C 1
ATOM 1167 O O . GLN A 1 148 ? -17.930 4.428 41.485 1.00 89.44 148 GLN A O 1
ATOM 1172 N N . ASN A 1 149 ? -18.175 4.600 39.256 1.00 88.75 149 ASN A N 1
ATOM 1173 C CA . ASN A 1 149 ? -18.680 5.973 39.285 1.00 88.75 149 ASN A CA 1
ATOM 1174 C C . ASN A 1 149 ? -20.027 6.080 40.008 1.00 88.75 149 ASN A C 1
ATOM 1176 O O . ASN A 1 149 ? -20.233 7.023 40.768 1.00 88.75 149 ASN A O 1
ATOM 1180 N N . ARG A 1 150 ? -20.937 5.112 39.823 1.00 85.12 150 ARG A N 1
ATOM 1181 C CA . ARG A 1 150 ? -22.208 5.065 40.565 1.00 85.12 150 ARG A CA 1
ATOM 1182 C C . ARG A 1 150 ? -21.992 4.912 42.069 1.00 85.12 150 ARG A C 1
ATOM 1184 O O . ARG A 1 150 ? -22.645 5.621 42.830 1.00 85.12 150 ARG A O 1
ATOM 1191 N N . SER A 1 151 ? -21.072 4.046 42.492 1.00 79.00 151 SER A N 1
ATOM 1192 C CA . SER A 1 151 ? -20.736 3.873 43.910 1.00 79.00 151 SER A CA 1
ATOM 1193 C C . SER A 1 151 ? -20.136 5.144 44.520 1.00 79.00 151 SER A C 1
ATOM 1195 O O . SER A 1 151 ? -20.499 5.515 45.633 1.00 79.00 151 SER A O 1
ATOM 1197 N N . GLN A 1 152 ? -19.268 5.852 43.787 1.00 77.69 152 GLN A N 1
ATOM 1198 C CA . GLN A 1 152 ? -18.733 7.144 44.239 1.00 77.69 152 GLN A CA 1
ATOM 1199 C C . GLN A 1 152 ? -19.819 8.224 44.322 1.00 77.69 152 GLN A C 1
ATOM 1201 O O . GLN A 1 152 ? -19.885 8.949 45.312 1.00 77.69 152 GLN A O 1
ATOM 1206 N N . ALA A 1 153 ? -20.711 8.296 43.331 1.00 75.44 153 ALA A N 1
ATOM 1207 C CA . ALA A 1 153 ? -21.809 9.259 43.323 1.00 75.44 153 ALA A CA 1
ATOM 1208 C C . ALA A 1 153 ? -22.812 9.028 44.470 1.00 75.44 153 ALA A C 1
ATOM 1210 O O . ALA A 1 153 ? -23.341 9.991 45.020 1.00 75.44 153 ALA A O 1
ATOM 1211 N N . GLN A 1 154 ? -23.054 7.774 44.873 1.00 65.88 154 GLN A N 1
ATOM 1212 C CA . GLN A 1 154 ? -23.917 7.457 46.019 1.00 65.88 154 GLN A CA 1
ATOM 1213 C C . GLN A 1 154 ? -23.270 7.763 47.381 1.00 65.88 154 GLN A C 1
ATOM 1215 O O . GLN A 1 154 ? -23.991 8.022 48.339 1.00 65.88 154 GLN A O 1
ATOM 1220 N N . GLY A 1 155 ? -21.937 7.795 47.479 1.00 60.00 155 GLY A N 1
ATOM 1221 C CA . GLY A 1 155 ? -21.223 8.178 48.705 1.00 60.00 155 GLY A CA 1
ATOM 1222 C C . GLY A 1 155 ? -21.124 9.690 48.947 1.00 60.00 155 GLY A C 1
ATOM 1223 O O . GLY A 1 155 ? -20.700 10.104 50.023 1.00 60.00 155 GLY A O 1
ATOM 1224 N N . GLN A 1 156 ? -21.503 10.519 47.968 1.00 57.56 156 GLN A N 1
ATOM 1225 C CA . GLN A 1 156 ? -21.333 11.978 48.015 1.00 57.56 156 GLN A CA 1
ATOM 1226 C C . GLN A 1 156 ? -22.600 12.753 48.415 1.00 57.56 156 GLN A C 1
ATOM 1228 O O . GLN A 1 156 ? -22.563 13.978 48.486 1.00 57.56 156 GLN A O 1
ATOM 1233 N N . PHE A 1 157 ? -23.684 12.050 48.761 1.00 56.69 157 PHE A N 1
ATOM 1234 C CA . PHE A 1 157 ? -24.857 12.624 49.429 1.00 56.69 157 PHE A CA 1
ATOM 1235 C C . PHE A 1 157 ? -25.058 12.016 50.832 1.00 56.69 157 PHE A C 1
ATOM 1237 O O . PHE A 1 157 ? -25.975 11.216 51.026 1.00 56.69 157 PHE A O 1
ATOM 1244 N N . PRO A 1 158 ? -24.230 12.360 51.838 1.00 50.78 158 PRO A N 1
ATOM 1245 C CA . PRO A 1 158 ? -24.671 12.297 53.225 1.00 50.78 158 PRO A CA 1
ATOM 1246 C C . PRO A 1 158 ? -25.638 13.464 53.485 1.00 50.78 158 PRO A C 1
ATOM 1248 O O . PRO A 1 158 ? -25.443 14.570 52.985 1.00 50.78 158 PRO A O 1
ATOM 1251 N N . GLY A 1 159 ? -26.721 13.169 54.198 1.00 53.41 159 GLY A N 1
ATOM 1252 C CA . GLY A 1 159 ? -27.939 13.971 54.267 1.00 53.41 159 GLY A CA 1
ATOM 1253 C C . GLY A 1 159 ? -27.807 15.401 54.793 1.00 53.41 159 GLY A C 1
ATOM 1254 O O . GLY A 1 159 ? -26.871 15.759 55.507 1.00 53.41 159 GLY A O 1
ATOM 1255 N N . CYS A 1 160 ? -28.816 16.189 54.418 1.00 41.44 160 CYS A N 1
ATOM 1256 C CA . CYS A 1 160 ? -29.351 17.282 55.224 1.00 41.44 160 CYS A CA 1
ATOM 1257 C C . CYS A 1 160 ? -29.874 16.767 56.572 1.00 41.44 160 CYS A C 1
ATOM 1259 O O . CYS A 1 160 ? -30.290 15.584 56.623 1.00 41.44 160 CYS A O 1
#

Mean predicted aligned error: 22.52 Å

Organism: Pleuronectes platessa (NCBI:txid8262)

Sequence (160 aa):
MDDPDEESDMLDTSDPRDGAASPEELNDEDTSEGDNAPKQCTYDGCTETTTQVAKQRKPWMCKKHRNKMYKDKYKKKKSDQAMSSGKIEENSEERPVSVNKQRLGAMGDRPARPSLIEQVLNQKRLSLLRSPEVIGFLQQQQQLLATQNRSQAQGQFPGC

InterPro domains:
  IPR029316 Regulatory factor X-associated protein, RFXANK-binding domain [PF15289] (40-156)
  IPR029316 Regulatory factor X-associated protein, RFXANK-binding domain [PTHR15110] (3-160)
  IPR038308 RFXAP, C-terminal domain superfamily [G3DSA:6.10.290.30] (101-160)

pLDDT: mean 71.04, std 22.02, range [38.31, 98.25]